Protein AF-A0A2I0B0M9-F1 (afdb_monomer)

pLDDT: mean 70.09, std 16.15, range [43.5, 93.19]

Mean predicted aligned error: 19.54 Å

Secondary structure (DSSP, 8-state):
--TTTTHHHHHHHHHHHHHHHHHTS-------SS-PPBPTTTTTSSEEE-GGGGT--SSS--GGGTTSSEEE-TTTTTSSBPPPP-------------TTSSGGG-PPP---

Sequence (112 aa):
MGPLVVATQVATGLSVVAGAMLMFGGGGGSGSNDRRERCATCNGTGRVSCVCSRWSDGDAGCRTCAGSGRMACSSCRGSGTGRPAPVRLSVRSNRPSNLYSLKALRPPPSHV

Nearest PDB structures (foldseek):
  6ekc-assembly1_B2  TM=7.027E-01  e=1.918E-02  Arabidopsis thaliana
  6ekc-assembly9_R7  TM=6.970E-01  e=1.918E-02  Arabidopsis thaliana
  8ilm-assembly1_P  TM=6.606E-01  e=4.192E-02  Arabidopsis thaliana

Radius of gyration: 33.4 Å; Cα contacts (8 Å, |Δi|>4): 88; chains: 1; bounding box: 97×32×78 Å

Organism: NCBI:txid1088818

Foldseek 3Di:
DDPPVVVVVVVVVVVVVVVCCVVPVPPPPPPPDDDQAFQPQVRLQQKDFDPCVVPDVQPDDDPQCPSPRIHGDPQCRSRRGHDDDDDDDDDDDPDPPVPVVVVVPDDDDDDD

Structure (mmCIF, N/CA/C/O backbone):
data_AF-A0A2I0B0M9-F1
#
_entry.id   AF-A0A2I0B0M9-F1
#
loop_
_atom_site.group_PDB
_atom_site.id
_atom_site.type_symbol
_atom_site.label_atom_id
_atom_site.label_alt_id
_atom_site.label_comp_id
_atom_site.label_asym_id
_atom_site.label_entity_id
_atom_site.label_seq_id
_atom_site.pdbx_PDB_ins_code
_atom_site.Cartn_x
_atom_site.Cartn_y
_atom_site.Cartn_z
_atom_site.occupancy
_atom_site.B_iso_or_equiv
_atom_site.auth_seq_id
_atom_site.auth_comp_id
_atom_site.auth_asym_id
_atom_site.auth_atom_id
_atom_site.pdbx_PDB_model_num
ATOM 1 N N . MET A 1 1 ? 29.199 -17.347 60.348 1.00 52.88 1 MET A N 1
ATOM 2 C CA . MET A 1 1 ? 27.921 -17.591 59.642 1.00 52.88 1 MET A CA 1
ATOM 3 C C . MET A 1 1 ? 27.295 -16.230 59.301 1.00 52.88 1 MET A C 1
ATOM 5 O O . MET A 1 1 ? 26.419 -15.768 60.005 1.00 52.88 1 MET A O 1
ATOM 9 N N . GLY A 1 2 ? 27.894 -15.389 58.457 1.00 50.22 2 GLY A N 1
ATOM 10 C CA . GLY A 1 2 ? 27.893 -15.491 56.994 1.00 50.22 2 GLY A CA 1
ATOM 11 C C . GLY A 1 2 ? 26.688 -14.719 56.413 1.00 50.22 2 GLY A C 1
ATOM 12 O O . GLY A 1 2 ? 25.626 -15.322 56.291 1.00 50.22 2 GLY A O 1
ATOM 13 N N . PRO A 1 3 ? 26.810 -13.420 56.064 1.00 55.47 3 PRO A N 1
ATOM 14 C CA . PRO A 1 3 ? 25.702 -12.548 55.643 1.00 55.47 3 PRO A CA 1
ATOM 15 C C . PRO A 1 3 ? 25.295 -12.778 54.174 1.00 55.47 3 PRO A C 1
ATOM 17 O O . PRO A 1 3 ? 25.027 -11.844 53.427 1.00 55.47 3 PRO A O 1
ATOM 20 N N . LEU A 1 4 ? 25.265 -14.037 53.738 1.00 51.97 4 LEU A N 1
ATOM 21 C CA . LEU A 1 4 ? 24.921 -14.433 52.366 1.00 51.97 4 LEU A CA 1
ATOM 22 C C . LEU A 1 4 ? 23.417 -14.677 52.174 1.00 51.97 4 LEU A C 1
ATOM 24 O O . LEU A 1 4 ? 22.947 -14.773 51.046 1.00 51.97 4 LEU A O 1
ATOM 28 N N . VAL A 1 5 ? 22.645 -14.731 53.262 1.00 54.00 5 VAL A N 1
ATOM 29 C CA . VAL A 1 5 ? 21.198 -15.018 53.231 1.00 54.00 5 VAL A CA 1
ATOM 30 C C . VAL A 1 5 ? 20.342 -13.820 52.805 1.00 54.00 5 VAL A C 1
ATOM 32 O O . VAL A 1 5 ? 19.177 -13.986 52.454 1.00 54.00 5 VAL A O 1
ATOM 35 N N . VAL A 1 6 ? 20.900 -12.606 52.817 1.00 52.06 6 VAL A N 1
ATOM 36 C CA . VAL A 1 6 ? 20.159 -11.388 52.440 1.00 52.06 6 VAL A CA 1
ATOM 37 C C . VAL A 1 6 ? 20.186 -11.158 50.922 1.00 52.06 6 VAL A C 1
ATOM 39 O O . VAL A 1 6 ? 19.252 -10.584 50.369 1.00 52.06 6 VAL A O 1
ATOM 42 N N . ALA A 1 7 ? 21.201 -11.669 50.215 1.00 48.78 7 ALA A N 1
ATOM 43 C CA . ALA A 1 7 ? 21.361 -11.448 48.775 1.00 48.78 7 ALA A CA 1
ATOM 44 C C . ALA A 1 7 ? 20.373 -12.254 47.908 1.00 48.78 7 ALA A C 1
ATOM 46 O O . ALA A 1 7 ? 20.018 -11.824 46.812 1.00 48.78 7 ALA A O 1
ATOM 47 N N . THR A 1 8 ? 19.890 -13.405 48.382 1.00 53.88 8 THR A N 1
ATOM 48 C CA . THR A 1 8 ? 19.017 -14.290 47.591 1.00 53.88 8 THR A CA 1
ATOM 49 C C . THR A 1 8 ? 17.539 -13.903 47.628 1.00 53.88 8 THR A C 1
ATOM 51 O O . THR A 1 8 ? 16.799 -14.295 46.728 1.00 53.88 8 THR A O 1
ATOM 54 N N . GLN A 1 9 ? 17.098 -13.093 48.598 1.00 49.44 9 GLN A N 1
ATOM 55 C CA . GLN A 1 9 ? 15.695 -12.657 48.691 1.00 49.44 9 GLN A CA 1
ATOM 56 C C . GLN A 1 9 ? 15.329 -11.545 47.696 1.00 49.44 9 GLN A C 1
ATOM 58 O O . GLN A 1 9 ? 14.166 -11.404 47.328 1.00 49.44 9 GLN A O 1
ATOM 63 N N . VAL A 1 10 ? 16.309 -10.777 47.209 1.00 51.72 10 VAL A N 1
ATOM 64 C CA . VAL A 1 10 ? 16.062 -9.693 46.240 1.00 51.72 10 VAL A CA 1
ATOM 65 C C . VAL A 1 10 ? 16.029 -10.222 44.797 1.00 51.72 10 VAL A C 1
ATOM 67 O O . VAL A 1 10 ? 15.349 -9.660 43.939 1.00 51.72 10 VAL A O 1
ATOM 70 N N . ALA A 1 11 ? 16.705 -11.343 44.526 1.00 49.41 11 ALA A N 1
ATOM 71 C CA . ALA A 1 11 ? 16.797 -11.922 43.186 1.00 49.41 11 ALA A CA 1
ATOM 72 C C . ALA A 1 11 ? 15.491 -12.591 42.716 1.00 49.41 11 ALA A C 1
ATOM 74 O O . ALA A 1 11 ? 15.148 -12.514 41.536 1.00 49.41 11 ALA A O 1
ATOM 75 N N . THR A 1 12 ? 14.730 -13.221 43.616 1.00 52.84 12 THR A N 1
ATOM 76 C CA . THR A 1 12 ? 13.480 -13.913 43.250 1.00 52.84 12 THR A CA 1
ATOM 77 C C . THR A 1 12 ? 12.275 -12.973 43.152 1.00 52.84 12 THR A C 1
ATOM 79 O O . THR A 1 12 ? 11.381 -13.234 42.350 1.00 52.84 12 THR A O 1
ATOM 82 N N . GLY A 1 13 ? 12.254 -11.854 43.887 1.00 51.84 13 GLY A N 1
ATOM 83 C CA . GLY A 1 13 ? 11.138 -10.896 43.870 1.00 51.84 13 GLY A CA 1
ATOM 84 C C . GLY A 1 13 ? 11.040 -10.042 42.598 1.00 51.84 13 GLY A C 1
ATOM 85 O O . GLY A 1 13 ? 9.941 -9.736 42.140 1.00 51.84 13 GLY A O 1
ATOM 86 N N . LEU A 1 14 ? 12.171 -9.689 41.978 1.00 49.12 14 LEU A N 1
ATOM 87 C CA . LEU A 1 14 ? 12.188 -8.860 40.761 1.00 49.12 14 LEU A CA 1
ATOM 88 C C . LEU A 1 14 ? 11.827 -9.646 39.487 1.00 49.12 14 LEU A C 1
ATOM 90 O O . LEU A 1 14 ? 11.271 -9.076 38.549 1.00 49.12 14 LEU A O 1
ATOM 94 N N . SER A 1 15 ? 12.091 -10.957 39.463 1.00 53.25 15 SER A N 1
ATOM 95 C CA . SER A 1 15 ? 11.803 -11.824 38.310 1.00 53.25 15 SER A CA 1
ATOM 96 C C . SER A 1 15 ? 10.299 -11.951 38.029 1.00 53.25 15 SER A C 1
ATOM 98 O O . SER A 1 15 ? 9.868 -11.837 36.883 1.00 53.25 15 SER A O 1
ATOM 100 N N . VAL A 1 16 ? 9.470 -12.097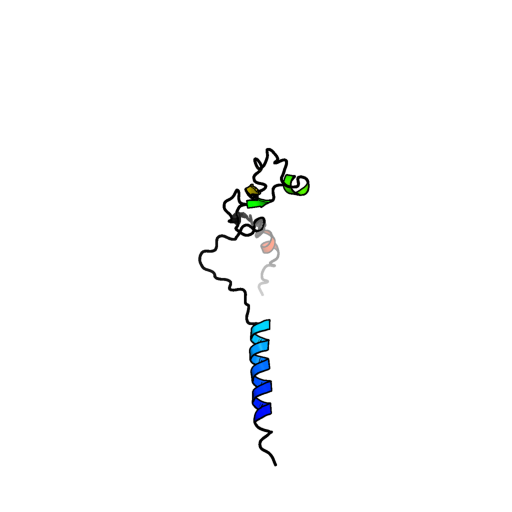 39.069 1.00 57.97 16 VAL A N 1
ATOM 101 C CA . VAL A 1 16 ? 8.008 -12.221 38.911 1.00 57.97 16 VAL A CA 1
ATOM 102 C C . VAL A 1 16 ? 7.348 -10.915 38.455 1.00 57.97 16 VAL A C 1
ATOM 104 O O . VAL A 1 16 ? 6.417 -10.958 37.652 1.00 57.97 16 VAL A O 1
ATOM 107 N N . VAL A 1 17 ? 7.855 -9.753 38.885 1.00 56.44 17 VAL A N 1
ATOM 108 C CA . VAL A 1 17 ? 7.354 -8.442 38.423 1.00 56.44 17 VAL A CA 1
ATOM 109 C C . VAL A 1 17 ? 7.722 -8.198 36.955 1.00 56.44 17 VAL A C 1
ATOM 111 O O . VAL A 1 17 ? 6.876 -7.759 36.176 1.00 56.44 17 VAL A O 1
ATOM 114 N N . ALA A 1 18 ? 8.947 -8.543 36.542 1.00 56.25 18 ALA A N 1
ATOM 115 C CA . ALA A 1 18 ? 9.362 -8.446 35.143 1.00 56.25 18 ALA A CA 1
ATOM 116 C C . ALA A 1 18 ? 8.618 -9.453 34.240 1.00 56.25 18 ALA A C 1
ATOM 118 O O . ALA A 1 18 ? 8.171 -9.090 33.154 1.00 56.25 18 ALA A O 1
ATOM 119 N N . GLY A 1 19 ? 8.416 -10.693 34.699 1.00 54.94 19 GLY A N 1
ATOM 120 C CA . GLY A 1 19 ? 7.671 -11.720 33.963 1.00 54.94 19 GLY A CA 1
ATOM 121 C C . GLY A 1 19 ? 6.192 -11.371 33.755 1.00 54.94 19 GLY A C 1
ATOM 122 O O . GLY A 1 19 ? 5.658 -11.570 32.663 1.00 54.94 19 GLY A O 1
ATOM 123 N N . ALA A 1 20 ? 5.536 -10.772 34.757 1.00 55.00 20 ALA A N 1
ATOM 124 C CA . ALA A 1 20 ? 4.147 -10.324 34.645 1.00 55.00 20 ALA A CA 1
ATOM 125 C C . ALA A 1 20 ? 3.973 -9.191 33.617 1.00 55.00 20 ALA A C 1
ATOM 127 O O . ALA A 1 20 ? 2.993 -9.181 32.876 1.00 55.00 20 ALA A O 1
ATOM 128 N N . MET A 1 21 ? 4.945 -8.282 33.496 1.00 55.19 21 MET A N 1
ATOM 129 C CA . MET A 1 21 ? 4.926 -7.223 32.477 1.00 55.19 21 MET A CA 1
ATOM 130 C C . MET A 1 21 ? 5.202 -7.741 31.057 1.00 55.19 21 MET A C 1
ATOM 132 O O . MET A 1 21 ? 4.890 -7.048 30.099 1.00 55.19 21 MET A O 1
ATOM 136 N N . LEU A 1 22 ? 5.733 -8.954 30.883 1.00 57.34 22 LEU A N 1
ATOM 137 C CA . LEU A 1 22 ? 5.898 -9.557 29.555 1.00 57.34 22 LEU A CA 1
ATOM 138 C C . LEU A 1 22 ? 4.649 -10.324 29.092 1.00 57.34 22 LEU A C 1
ATOM 140 O O . LEU A 1 22 ? 4.388 -10.373 27.894 1.00 57.34 22 LEU A O 1
ATOM 144 N N . MET A 1 23 ? 3.858 -10.890 30.016 1.00 55.19 23 MET A N 1
ATOM 145 C CA . MET A 1 23 ? 2.587 -11.554 29.670 1.00 55.19 23 MET A CA 1
ATOM 146 C C . MET A 1 23 ? 1.365 -10.622 29.716 1.00 55.19 23 MET A C 1
ATOM 148 O O . MET A 1 23 ? 0.472 -10.757 28.885 1.00 55.19 23 MET A O 1
ATOM 152 N N . PHE A 1 24 ? 1.315 -9.681 30.667 1.00 53.62 24 PHE A N 1
ATOM 153 C CA . PHE A 1 24 ? 0.196 -8.743 30.864 1.00 53.62 24 PHE A CA 1
ATOM 154 C C . PHE A 1 24 ? 0.548 -7.285 30.579 1.00 53.62 24 PHE A C 1
ATOM 156 O O . PHE A 1 24 ? -0.360 -6.477 30.374 1.00 53.62 24 PHE A O 1
ATOM 163 N N . GLY A 1 25 ? 1.834 -6.927 30.523 1.00 43.50 25 GLY A N 1
ATOM 164 C CA . GLY A 1 25 ? 2.261 -5.654 29.949 1.00 43.50 25 GLY A CA 1
ATOM 165 C C . GLY A 1 25 ? 2.127 -5.750 28.438 1.00 43.50 25 GLY A C 1
ATOM 166 O O . GLY A 1 25 ? 3.100 -5.904 27.708 1.00 43.50 25 GLY A O 1
ATOM 167 N N . GLY A 1 26 ? 0.873 -5.693 27.990 1.00 49.03 26 GLY A N 1
ATOM 168 C CA . GLY A 1 26 ? 0.462 -5.494 26.617 1.00 49.03 26 GLY A CA 1
ATOM 169 C C . GLY A 1 26 ? 1.173 -4.279 26.038 1.00 49.03 26 GLY A C 1
ATOM 170 O O . GLY A 1 26 ? 0.643 -3.169 26.015 1.00 49.03 26 GLY A O 1
ATOM 171 N N . GLY A 1 27 ? 2.381 -4.516 25.533 1.00 49.81 27 GLY A N 1
ATOM 172 C CA . GLY A 1 27 ? 3.105 -3.694 24.583 1.00 49.81 27 GLY A CA 1
ATOM 173 C C . GLY A 1 27 ? 2.365 -3.741 23.257 1.00 49.81 27 GLY A C 1
ATOM 174 O O . GLY A 1 27 ? 2.779 -4.368 22.292 1.00 49.81 27 GLY A O 1
ATOM 175 N N . GLY A 1 28 ? 1.207 -3.105 23.258 1.00 46.19 28 GLY A N 1
ATOM 176 C CA . GLY A 1 28 ? 0.262 -3.037 22.166 1.00 46.19 28 GLY A CA 1
ATOM 177 C C . GLY A 1 28 ? -0.757 -1.981 22.531 1.00 46.19 28 GLY A C 1
ATOM 178 O O . GLY A 1 28 ? -1.947 -2.264 22.599 1.00 46.19 28 GLY A O 1
ATOM 179 N N . GLY A 1 29 ? -0.262 -0.779 22.847 1.00 43.62 29 GLY A N 1
ATOM 180 C CA . GLY A 1 29 ? -1.074 0.389 23.139 1.00 43.62 29 GLY A CA 1
ATOM 181 C C . GLY A 1 29 ? -2.132 0.573 22.057 1.00 43.62 29 GLY A 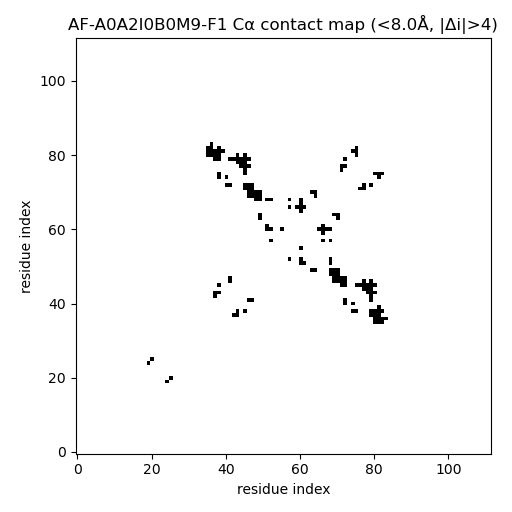C 1
ATOM 182 O O . GLY A 1 29 ? -1.876 1.152 20.990 1.00 43.62 29 GLY A O 1
ATOM 183 N N . SER A 1 30 ? -3.338 0.100 22.370 1.00 53.03 30 SER A N 1
ATOM 184 C CA . SER A 1 30 ? -4.591 0.546 21.783 1.00 53.03 30 SER A CA 1
ATOM 185 C C . SER A 1 30 ? -4.780 1.990 22.224 1.00 53.03 30 SER A C 1
ATOM 187 O O . SER A 1 30 ? -5.511 2.310 23.152 1.00 53.03 30 SER A O 1
ATOM 189 N N . GLY A 1 31 ? -4.011 2.870 21.583 1.00 44.72 31 GLY A N 1
ATOM 190 C CA . GLY A 1 31 ? -4.219 4.301 21.623 1.00 44.72 31 GLY A CA 1
ATOM 191 C C . GLY A 1 31 ? -5.477 4.592 20.830 1.00 44.72 31 GLY A C 1
ATOM 192 O O . GLY A 1 31 ? -5.414 4.834 19.624 1.00 44.72 31 GLY A O 1
ATOM 193 N N . SER A 1 32 ? -6.605 4.520 21.525 1.00 55.56 32 SER A N 1
ATOM 194 C CA . SER A 1 32 ? -7.884 5.093 21.134 1.00 55.56 32 SER A CA 1
ATOM 195 C C . SER A 1 32 ? -7.776 6.611 21.147 1.00 55.56 32 SER A C 1
ATOM 197 O O . SER A 1 32 ? -8.291 7.226 22.060 1.00 55.56 32 SER A O 1
ATOM 199 N N . ASN A 1 33 ? -7.065 7.196 20.185 1.00 50.12 33 ASN A N 1
ATOM 200 C CA . ASN A 1 33 ? -7.124 8.618 19.840 1.00 50.12 33 ASN A CA 1
ATOM 201 C C . ASN A 1 33 ? -6.667 8.733 18.367 1.00 50.12 33 ASN A C 1
ATOM 203 O O . ASN A 1 33 ? -5.509 8.464 18.047 1.00 50.12 33 ASN A O 1
ATOM 207 N N . ASP A 1 34 ? -7.602 9.012 17.451 1.00 50.25 34 ASP A N 1
ATOM 208 C CA . ASP A 1 34 ? -7.348 9.509 16.078 1.00 50.25 34 ASP A CA 1
ATOM 209 C C . ASP A 1 34 ? -6.693 8.584 15.031 1.00 50.25 34 ASP A C 1
ATOM 211 O O . ASP A 1 34 ? -6.171 9.036 14.006 1.00 50.25 34 ASP A O 1
ATOM 215 N N . ARG A 1 35 ? -6.735 7.262 15.210 1.00 53.25 35 ARG A N 1
ATOM 216 C CA . ARG A 1 35 ? -6.098 6.328 14.268 1.00 53.25 35 ARG A CA 1
ATOM 217 C C . ARG A 1 35 ? -7.053 5.932 13.146 1.00 53.25 35 ARG A C 1
ATOM 219 O O . ARG A 1 35 ? -7.771 4.948 13.273 1.00 53.25 35 ARG A O 1
ATOM 226 N N . ARG A 1 36 ? -7.021 6.637 12.006 1.00 60.34 36 ARG A N 1
ATOM 227 C CA . ARG A 1 36 ? -7.459 6.015 10.741 1.00 60.34 36 ARG A CA 1
ATOM 228 C C . ARG A 1 36 ? -6.756 4.661 10.651 1.00 60.34 36 ARG A C 1
ATOM 230 O O . ARG A 1 36 ? -5.522 4.629 10.675 1.00 60.34 36 ARG A O 1
ATOM 237 N N . GLU A 1 37 ? -7.523 3.573 10.623 1.00 77.50 37 GLU A N 1
ATOM 238 C CA . GLU A 1 37 ? -6.965 2.225 10.549 1.00 77.50 37 GLU A CA 1
ATOM 239 C C . GLU A 1 37 ? -5.977 2.197 9.383 1.00 77.50 37 GLU A C 1
ATOM 241 O O . GLU A 1 37 ? -6.269 2.674 8.283 1.00 77.50 37 GLU A O 1
ATOM 246 N N . ARG A 1 38 ? -4.745 1.746 9.625 1.00 85.25 38 ARG A N 1
ATOM 247 C CA . ARG A 1 38 ? -3.767 1.654 8.539 1.00 85.25 38 ARG A CA 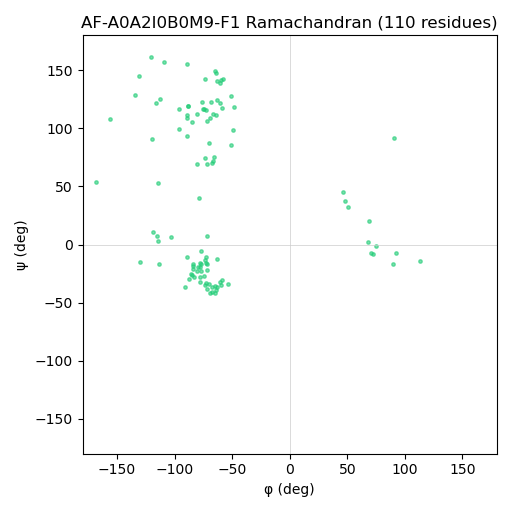1
ATOM 248 C C . ARG A 1 38 ? -4.300 0.650 7.532 1.00 85.25 38 ARG A C 1
ATOM 250 O O . ARG A 1 38 ? -4.857 -0.377 7.906 1.00 85.25 38 ARG A O 1
ATOM 257 N N . CYS A 1 39 ? -4.127 0.939 6.248 1.00 88.00 39 CYS A N 1
ATOM 258 C CA . CYS A 1 39 ? -4.505 -0.021 5.222 1.00 88.00 39 CYS A CA 1
ATOM 259 C C . CYS A 1 39 ? -3.716 -1.315 5.444 1.00 88.00 39 CYS A C 1
ATOM 261 O O . CYS A 1 39 ? -2.491 -1.288 5.338 1.00 88.00 39 CYS A O 1
ATOM 263 N N . ALA A 1 40 ? -4.400 -2.426 5.729 1.00 86.44 40 ALA A N 1
ATOM 264 C CA . ALA A 1 40 ? -3.757 -3.712 6.002 1.00 86.44 40 ALA A CA 1
ATOM 265 C C . ALA A 1 40 ? -2.888 -4.191 4.825 1.00 86.44 40 ALA A C 1
ATOM 267 O O . ALA A 1 40 ? -1.852 -4.811 5.029 1.00 86.44 40 ALA A O 1
ATOM 268 N N . THR A 1 41 ? -3.261 -3.838 3.589 1.00 88.75 41 THR A N 1
ATOM 269 C CA . THR A 1 41 ? -2.548 -4.251 2.371 1.00 88.75 41 THR A CA 1
ATOM 270 C C . THR A 1 41 ? -1.199 -3.553 2.185 1.00 88.75 41 THR A C 1
ATOM 272 O O . THR A 1 41 ? -0.253 -4.173 1.719 1.00 88.75 41 THR A O 1
ATOM 275 N N . CYS A 1 42 ? -1.087 -2.263 2.517 1.00 91.00 42 CYS A N 1
ATOM 276 C CA . CYS A 1 42 ? 0.161 -1.498 2.351 1.00 91.00 42 CYS A CA 1
ATOM 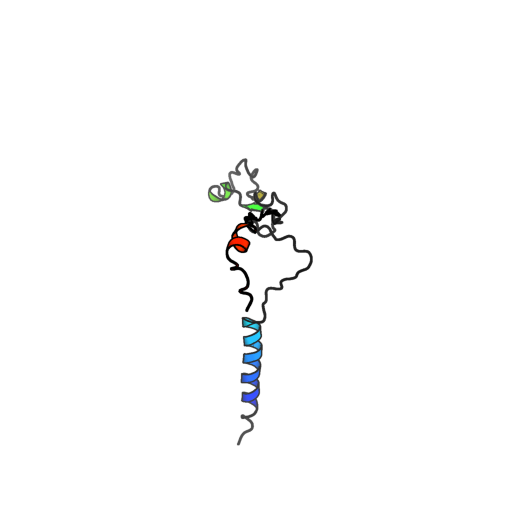277 C C . CYS A 1 42 ? 0.766 -1.023 3.678 1.00 91.00 42 CYS A C 1
ATOM 279 O O . CYS A 1 42 ? 1.678 -0.196 3.677 1.00 91.00 42 CYS A O 1
ATOM 281 N N . ASN A 1 43 ? 0.208 -1.464 4.803 1.00 89.06 43 ASN A N 1
ATOM 282 C CA . ASN A 1 43 ? 0.590 -1.104 6.166 1.00 89.06 43 ASN A CA 1
ATOM 283 C C . ASN A 1 43 ? 0.805 0.408 6.386 1.00 89.06 43 ASN A C 1
ATOM 285 O O . ASN A 1 43 ? 1.806 0.846 6.947 1.00 89.06 43 ASN A O 1
ATOM 289 N N . GLY A 1 44 ? -0.106 1.242 5.879 1.00 88.31 44 GLY A N 1
ATOM 290 C CA . GLY A 1 44 ? 0.008 2.699 6.040 1.00 88.31 44 GLY A CA 1
ATOM 291 C C . GLY A 1 44 ? 0.783 3.442 4.948 1.00 88.31 44 GLY A C 1
ATOM 292 O O . GLY A 1 44 ? 0.612 4.645 4.812 1.00 88.31 44 GLY A O 1
ATOM 293 N N . THR A 1 45 ? 1.588 2.761 4.128 1.00 91.81 45 THR A N 1
ATOM 294 C CA . THR A 1 45 ? 2.501 3.435 3.176 1.00 91.81 45 THR A CA 1
ATOM 295 C C . THR A 1 45 ? 1.824 3.998 1.923 1.00 91.81 45 THR A C 1
ATOM 297 O O . THR A 1 45 ? 2.423 4.778 1.187 1.00 91.81 45 THR A O 1
ATOM 300 N N . GLY A 1 46 ? 0.602 3.556 1.618 1.00 91.31 46 GLY A N 1
ATOM 301 C CA . GLY A 1 46 ? -0.139 3.937 0.413 1.00 91.31 46 GLY A CA 1
ATOM 302 C C . GLY A 1 46 ? 0.391 3.323 -0.888 1.00 91.31 46 GLY A C 1
ATOM 303 O O . GLY A 1 46 ? -0.271 3.424 -1.918 1.00 91.31 46 GLY A O 1
ATOM 304 N N . ARG A 1 47 ? 1.541 2.642 -0.883 1.00 92.94 47 ARG A N 1
ATOM 305 C CA . ARG A 1 47 ? 2.157 2.081 -2.095 1.00 92.94 47 ARG A CA 1
ATOM 306 C C . ARG A 1 47 ? 2.540 0.626 -1.888 1.00 92.94 47 ARG A C 1
ATOM 308 O O . ARG A 1 47 ? 2.983 0.243 -0.812 1.00 92.94 47 ARG A O 1
ATOM 315 N N . VAL A 1 48 ? 2.414 -0.166 -2.940 1.00 93.19 48 VAL A N 1
ATOM 316 C CA . VAL A 1 48 ? 2.823 -1.575 -2.975 1.00 93.19 48 VAL A CA 1
ATOM 317 C C . VAL A 1 48 ? 3.862 -1.784 -4.073 1.00 93.19 48 VAL A C 1
ATOM 319 O O . VAL A 1 48 ? 4.017 -0.933 -4.958 1.00 93.19 48 VAL A O 1
ATOM 322 N N . SER A 1 49 ? 4.610 -2.884 -3.997 1.00 91.81 49 SER A N 1
ATOM 323 C CA . SER A 1 49 ? 5.531 -3.271 -5.066 1.00 91.81 49 SER A CA 1
ATOM 324 C C . SER A 1 49 ? 4.764 -3.480 -6.371 1.00 91.81 49 SER A C 1
ATOM 326 O O . SER A 1 49 ? 3.623 -3.948 -6.389 1.00 91.81 49 SER A O 1
ATOM 328 N N . CYS A 1 50 ? 5.373 -3.066 -7.475 1.00 91.88 50 CYS A N 1
ATOM 329 C CA . CYS A 1 50 ? 4.804 -3.261 -8.793 1.00 91.88 50 CYS A CA 1
ATOM 330 C C . CYS A 1 50 ? 4.920 -4.732 -9.194 1.00 91.88 50 CYS A C 1
ATOM 332 O O . CYS A 1 50 ? 5.929 -5.382 -8.930 1.00 91.88 50 CYS A O 1
ATOM 334 N N . VAL A 1 51 ? 3.903 -5.260 -9.875 1.00 88.44 51 VAL A N 1
ATOM 335 C CA . VAL A 1 51 ? 3.878 -6.678 -10.269 1.00 88.44 51 VAL A CA 1
A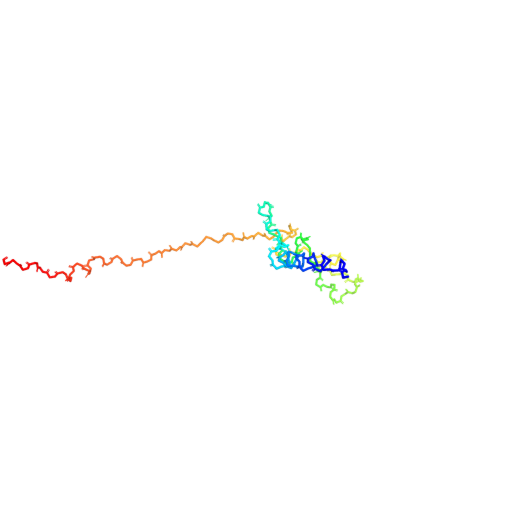TOM 336 C C . VAL A 1 51 ? 5.046 -7.060 -11.182 1.00 88.44 51 VAL A C 1
ATOM 338 O O . VAL A 1 51 ? 5.549 -8.178 -11.095 1.00 88.44 51 VAL A O 1
ATOM 341 N N . CYS A 1 52 ? 5.516 -6.134 -12.027 1.00 89.94 52 CYS A N 1
ATOM 342 C CA . CYS A 1 52 ? 6.642 -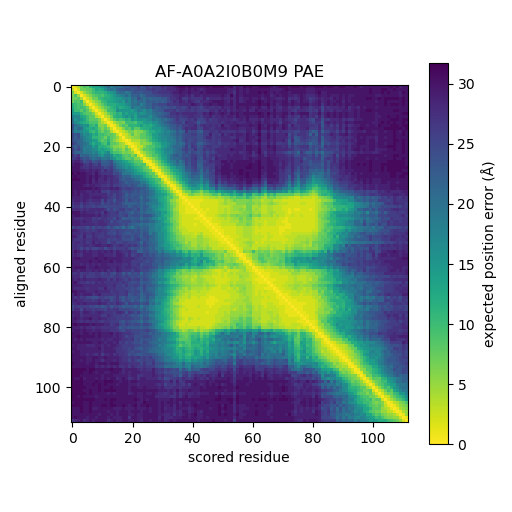6.407 -12.914 1.00 89.94 52 CYS A CA 1
ATOM 343 C C . CYS A 1 52 ? 7.977 -6.501 -12.179 1.00 89.94 52 CYS A C 1
ATOM 345 O O . CYS A 1 52 ? 8.847 -7.208 -12.663 1.00 89.94 52 CYS A O 1
ATOM 347 N N . SER A 1 53 ? 8.117 -5.919 -10.984 1.00 87.19 53 SER A N 1
ATOM 348 C CA . SER A 1 53 ? 9.330 -6.049 -10.162 1.00 87.19 53 SER A CA 1
ATOM 349 C C . SER A 1 53 ? 9.608 -7.487 -9.716 1.00 87.19 53 SER A C 1
ATOM 351 O O . SER A 1 53 ? 10.676 -7.776 -9.201 1.00 87.19 53 SER A O 1
ATOM 353 N N . ARG A 1 54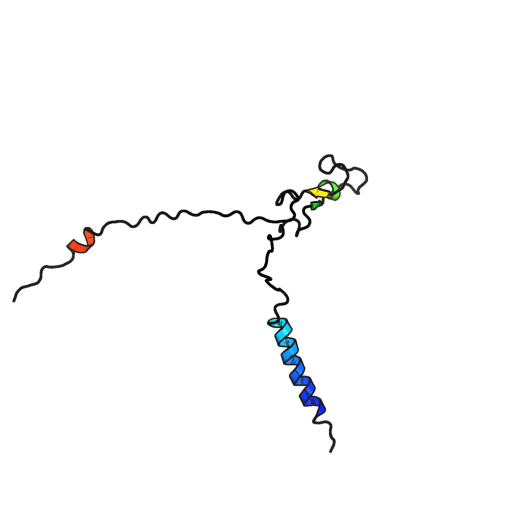 ? 8.643 -8.399 -9.886 1.00 85.88 54 ARG A N 1
ATOM 354 C CA . ARG A 1 54 ? 8.831 -9.828 -9.617 1.00 85.88 54 ARG A CA 1
ATOM 355 C C . ARG A 1 54 ? 9.567 -10.565 -10.742 1.00 85.88 54 ARG A C 1
ATOM 357 O O . ARG A 1 54 ? 10.025 -11.679 -10.527 1.00 85.88 54 ARG A O 1
ATOM 364 N N . TRP A 1 55 ? 9.598 -9.984 -11.937 1.00 83.19 55 TRP A N 1
ATOM 365 C CA . TRP A 1 55 ? 10.088 -10.625 -13.163 1.00 83.19 55 TRP A CA 1
ATOM 366 C C . TRP A 1 55 ? 11.101 -9.765 -13.921 1.00 83.19 55 TRP A C 1
ATOM 368 O O . TRP A 1 55 ? 11.736 -10.245 -14.849 1.00 83.19 55 TRP A O 1
ATOM 378 N N . SER A 1 56 ? 11.168 -8.482 -13.576 1.00 78.75 56 SER A N 1
ATOM 379 C CA . SER A 1 56 ? 12.065 -7.491 -14.142 1.00 78.75 56 SER A CA 1
ATOM 380 C C . SER A 1 56 ? 12.990 -7.037 -13.027 1.00 78.75 56 SER A C 1
ATOM 382 O O . SER A 1 56 ? 12.514 -6.516 -12.014 1.00 78.75 56 SER A O 1
ATOM 384 N N . ASP A 1 57 ? 14.291 -7.212 -13.237 1.00 79.94 57 ASP A N 1
ATOM 385 C CA . ASP A 1 57 ? 15.352 -6.866 -12.284 1.00 79.94 57 ASP A CA 1
ATOM 386 C C . ASP A 1 57 ? 15.572 -5.346 -12.147 1.00 79.94 57 ASP A C 1
ATOM 388 O O . ASP A 1 57 ? 16.471 -4.890 -11.449 1.00 79.94 57 ASP A O 1
ATOM 392 N N . GLY A 1 58 ? 14.698 -4.541 -12.762 1.00 72.56 58 GLY A N 1
ATOM 393 C CA . GLY A 1 58 ? 14.694 -3.079 -12.680 1.00 72.56 58 GLY A CA 1
ATOM 394 C C . GLY A 1 58 ? 15.032 -2.391 -14.000 1.00 72.56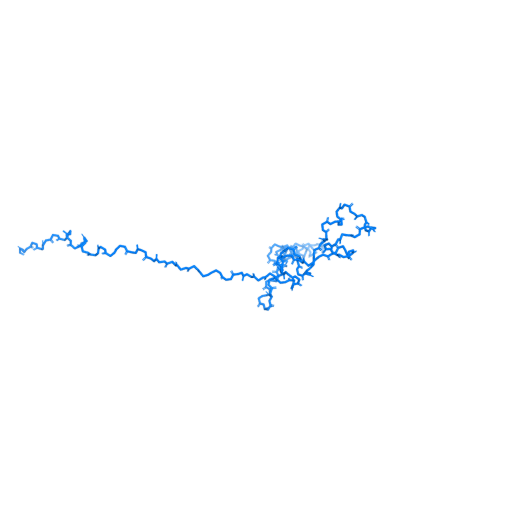 58 GLY A C 1
ATOM 395 O O . GLY A 1 58 ? 14.717 -1.214 -14.155 1.00 72.56 58 GLY A O 1
ATOM 396 N N . ASP A 1 59 ? 15.572 -3.132 -14.969 1.00 76.25 59 ASP A N 1
ATOM 397 C CA . ASP A 1 59 ? 16.066 -2.572 -16.234 1.00 76.25 59 ASP A CA 1
ATOM 398 C C . ASP A 1 59 ? 14.936 -2.248 -17.222 1.00 76.25 59 ASP A C 1
ATOM 400 O O . ASP A 1 59 ? 15.000 -1.283 -17.982 1.00 76.25 59 ASP A O 1
ATOM 404 N N . ALA A 1 60 ? 13.851 -3.027 -17.181 1.00 70.38 60 ALA A N 1
ATOM 405 C CA . ALA A 1 60 ? 12.663 -2.831 -18.003 1.00 70.38 60 ALA A CA 1
ATOM 406 C C . ALA A 1 60 ? 11.445 -2.594 -17.104 1.00 70.38 60 ALA A C 1
ATOM 408 O O . ALA A 1 60 ? 10.746 -3.517 -16.674 1.00 70.38 60 ALA A O 1
ATOM 409 N N . GLY A 1 61 ? 11.185 -1.327 -16.794 1.00 83.69 61 GLY A N 1
ATOM 410 C CA . GLY A 1 61 ? 9.951 -0.905 -16.147 1.00 83.69 61 GLY A CA 1
ATOM 411 C C . GLY A 1 61 ? 8.710 -1.286 -16.959 1.00 83.69 61 GLY A C 1
ATOM 412 O O . GLY A 1 61 ? 8.698 -1.171 -18.180 1.00 83.69 61 GLY A O 1
ATOM 413 N N . CYS A 1 62 ? 7.622 -1.687 -16.302 1.00 89.44 62 CYS A N 1
ATOM 414 C CA . CYS A 1 62 ? 6.345 -1.873 -16.990 1.00 89.44 62 CYS A CA 1
ATOM 415 C C . CYS A 1 62 ? 5.513 -0.583 -17.007 1.00 89.44 62 CYS A C 1
ATOM 417 O O . CYS A 1 62 ? 5.626 0.266 -16.115 1.00 89.44 62 CYS A O 1
ATOM 419 N N . ARG A 1 63 ? 4.608 -0.466 -17.993 1.00 88.19 63 ARG A N 1
ATOM 420 C CA . ARG A 1 63 ? 3.687 0.680 -18.130 1.00 88.19 63 ARG A CA 1
ATOM 421 C C . ARG A 1 63 ? 2.880 0.951 -16.855 1.00 88.19 63 ARG A C 1
ATOM 423 O O . ARG A 1 63 ? 2.643 2.105 -16.524 1.00 88.19 63 ARG A O 1
ATOM 430 N N . THR A 1 64 ? 2.520 -0.095 -16.112 1.00 87.69 64 THR A N 1
ATOM 431 C CA . THR A 1 64 ? 1.695 -0.023 -14.895 1.00 87.69 64 THR A CA 1
ATOM 432 C C . THR A 1 64 ? 2.297 0.844 -13.788 1.00 87.69 64 THR A C 1
ATOM 434 O O . THR A 1 64 ? 1.561 1.502 -13.061 1.00 87.69 64 THR A O 1
ATOM 437 N N . CYS A 1 65 ? 3.622 0.854 -13.643 1.00 89.88 65 CYS A N 1
ATOM 438 C CA . CYS A 1 65 ? 4.310 1.677 -12.643 1.00 89.88 65 CYS A CA 1
ATOM 439 C C . CYS A 1 65 ? 5.279 2.689 -13.256 1.00 89.88 65 CYS A C 1
ATOM 441 O O . CYS A 1 65 ? 6.058 3.284 -12.513 1.00 89.88 65 CYS A O 1
ATOM 443 N N . ALA A 1 66 ? 5.239 2.887 -14.579 1.00 89.12 66 ALA A N 1
ATOM 444 C CA . ALA A 1 66 ? 6.096 3.823 -15.310 1.00 89.12 66 ALA A CA 1
ATOM 445 C C . ALA A 1 66 ? 7.592 3.697 -14.942 1.00 89.12 66 ALA A C 1
ATOM 447 O O . ALA A 1 66 ? 8.288 4.691 -14.785 1.00 89.12 66 ALA A O 1
ATOM 448 N N . GLY A 1 67 ? 8.064 2.467 -14.710 1.00 87.88 67 GLY A N 1
ATOM 449 C CA . GLY A 1 67 ? 9.450 2.191 -14.305 1.00 87.88 67 GLY A CA 1
ATOM 450 C C . GLY A 1 67 ? 9.827 2.517 -12.859 1.00 87.88 67 GLY A C 1
ATOM 451 O O . GLY A 1 67 ? 10.925 2.187 -12.441 1.00 87.88 67 GLY A O 1
ATOM 452 N N . SER A 1 68 ? 8.919 3.054 -12.041 1.00 87.25 68 SER A N 1
ATOM 453 C CA . SER A 1 68 ? 9.206 3.347 -10.625 1.00 87.25 68 SER A CA 1
ATOM 454 C C . SER A 1 68 ? 9.274 2.114 -9.713 1.00 87.25 68 SER A C 1
ATOM 456 O O . SER A 1 68 ? 9.638 2.227 -8.543 1.00 87.25 68 SER A O 1
ATOM 458 N N . GLY A 1 69 ? 8.815 0.949 -10.186 1.00 89.19 69 GLY A N 1
ATOM 459 C CA . GLY A 1 69 ? 8.733 -0.278 -9.386 1.00 89.19 69 GLY A CA 1
ATOM 460 C C . GLY A 1 69 ? 7.700 -0.243 -8.250 1.00 89.19 69 GLY A C 1
ATOM 461 O O . GLY A 1 69 ? 7.552 -1.224 -7.520 1.00 89.19 69 GLY A O 1
ATOM 462 N N . ARG A 1 70 ? 6.932 0.847 -8.089 1.00 90.75 70 ARG A N 1
ATOM 463 C CA . ARG A 1 70 ? 5.921 0.980 -7.028 1.00 90.75 70 ARG A CA 1
ATOM 464 C C . ARG A 1 70 ? 4.614 1.535 -7.566 1.00 90.75 70 ARG A C 1
ATOM 466 O O . ARG A 1 70 ? 4.579 2.604 -8.168 1.00 90.75 70 ARG A O 1
ATOM 473 N N . MET A 1 71 ? 3.517 0.852 -7.266 1.00 91.81 71 MET A N 1
ATOM 474 C CA . MET A 1 71 ? 2.171 1.295 -7.631 1.00 91.81 71 MET A CA 1
ATOM 475 C C . MET A 1 71 ? 1.384 1.751 -6.401 1.00 91.81 71 MET A C 1
ATOM 477 O O . MET A 1 71 ? 1.704 1.383 -5.267 1.00 91.81 71 MET A O 1
ATOM 481 N N . ALA A 1 72 ? 0.365 2.585 -6.612 1.00 92.50 72 ALA A N 1
ATOM 482 C CA . ALA A 1 72 ? -0.567 2.934 -5.546 1.00 92.50 72 ALA A CA 1
ATOM 483 C C . ALA A 1 72 ? -1.261 1.662 -5.038 1.00 92.50 72 ALA A C 1
ATOM 485 O O . ALA A 1 72 ? -1.628 0.785 -5.819 1.00 92.50 72 ALA A O 1
ATOM 486 N N . CYS A 1 73 ? -1.430 1.548 -3.723 1.00 92.00 73 CYS A N 1
ATOM 487 C CA . CYS A 1 73 ? -2.150 0.428 -3.137 1.00 92.00 73 CYS A CA 1
ATOM 488 C C . CYS A 1 73 ? -3.607 0.463 -3.608 1.00 92.00 73 CYS A C 1
ATOM 490 O O . CYS A 1 73 ? -4.287 1.464 -3.399 1.00 92.00 73 CYS A O 1
ATOM 492 N N . SER A 1 74 ? -4.097 -0.619 -4.210 1.00 89.62 74 SER A N 1
ATOM 493 C CA . SER A 1 74 ? -5.473 -0.711 -4.713 1.00 89.62 74 SER A CA 1
ATOM 494 C C . SER A 1 74 ? -6.516 -0.599 -3.596 1.00 89.62 74 SER A C 1
ATOM 496 O O . SER A 1 74 ? -7.534 0.064 -3.780 1.00 89.62 74 SER A O 1
ATOM 498 N N . SER A 1 75 ? -6.231 -1.167 -2.420 1.00 86.75 75 SER A N 1
ATOM 499 C CA . SER A 1 75 ? -7.152 -1.190 -1.275 1.00 86.75 75 SER A CA 1
ATOM 500 C C . SER A 1 75 ? -7.404 0.188 -0.662 1.00 86.75 75 SER A C 1
ATOM 502 O O . SER A 1 75 ? -8.521 0.478 -0.248 1.00 86.75 75 SER A O 1
ATOM 504 N N . CYS A 1 76 ? -6.388 1.055 -0.604 1.00 89.50 76 CYS A N 1
ATOM 505 C CA . CYS A 1 76 ? -6.521 2.406 -0.040 1.00 89.50 76 CYS A CA 1
ATOM 506 C C . CYS A 1 76 ? -6.342 3.529 -1.069 1.00 89.50 76 CYS A C 1
ATOM 508 O O . CYS A 1 76 ? -6.353 4.703 -0.712 1.00 89.50 76 CYS A O 1
ATOM 510 N N . ARG A 1 77 ? -6.156 3.186 -2.348 1.00 89.62 77 ARG A N 1
ATOM 511 C CA . ARG A 1 77 ? -5.918 4.115 -3.467 1.00 89.62 77 ARG A CA 1
ATOM 512 C C . ARG A 1 77 ? -4.801 5.134 -3.218 1.00 89.62 77 ARG A C 1
ATOM 514 O O . ARG A 1 77 ? -4.871 6.260 -3.693 1.00 89.62 77 ARG A O 1
ATOM 521 N N . GLY A 1 78 ? -3.774 4.762 -2.458 1.00 89.81 78 GLY A N 1
ATOM 522 C CA . GLY A 1 78 ? -2.682 5.679 -2.118 1.00 89.81 78 GLY A CA 1
ATOM 523 C C . GLY A 1 78 ? -2.854 6.457 -0.816 1.00 89.81 78 GLY A C 1
ATOM 524 O O . GLY A 1 78 ? -1.893 7.073 -0.373 1.00 89.81 78 GLY A O 1
ATOM 525 N N . SER A 1 79 ? -4.012 6.392 -0.154 1.00 87.62 79 SER A N 1
ATOM 526 C CA . SER A 1 79 ? -4.260 7.156 1.079 1.00 87.62 79 SER A CA 1
ATOM 527 C C . SER A 1 79 ? -3.498 6.628 2.300 1.00 87.62 79 SER A C 1
ATOM 529 O O . SER A 1 79 ? -3.456 7.290 3.333 1.00 87.62 79 SER A O 1
ATOM 531 N N . GLY A 1 80 ? -2.989 5.393 2.232 1.00 86.94 80 GLY A N 1
ATOM 532 C CA . GLY A 1 80 ? -2.382 4.696 3.370 1.00 86.94 80 GLY A CA 1
ATOM 533 C C . GLY A 1 80 ? -3.383 4.270 4.450 1.00 86.94 80 GLY A C 1
ATOM 534 O O . GLY A 1 80 ? -3.035 3.504 5.344 1.00 86.94 80 GLY A O 1
ATOM 535 N N . THR A 1 81 ? -4.647 4.672 4.353 1.00 85.94 81 THR A N 1
ATOM 536 C CA . THR A 1 81 ? -5.654 4.444 5.393 1.00 85.94 81 THR A CA 1
ATOM 537 C C . THR A 1 81 ? -6.718 3.474 4.894 1.00 85.94 81 THR A C 1
ATOM 539 O O . THR A 1 81 ? -7.292 3.646 3.819 1.00 85.94 81 THR A O 1
ATOM 542 N N . GLY A 1 82 ? -6.926 2.395 5.645 1.00 74.12 82 GLY A N 1
ATOM 543 C CA . GLY A 1 82 ? -8.063 1.504 5.493 1.00 74.12 82 GLY A CA 1
ATOM 544 C C . GLY A 1 82 ? -9.273 2.202 6.092 1.00 74.12 82 GLY A C 1
ATOM 545 O O . GLY A 1 82 ? -9.240 2.631 7.242 1.00 74.12 82 GLY A O 1
ATOM 546 N N . ARG A 1 83 ? -10.325 2.393 5.297 1.00 68.25 83 ARG A N 1
ATOM 547 C CA . ARG A 1 83 ? -11.590 2.898 5.824 1.00 68.25 83 ARG A CA 1
ATOM 548 C C . ARG A 1 83 ? -12.481 1.686 6.087 1.00 68.25 83 ARG A C 1
ATOM 550 O O . ARG A 1 83 ? -12.814 1.010 5.112 1.00 68.25 83 ARG A O 1
ATOM 557 N N . PRO A 1 84 ? -12.885 1.397 7.334 1.00 62.50 84 PRO A N 1
ATOM 558 C CA . PRO A 1 84 ? -13.950 0.434 7.558 1.00 62.50 84 PRO A CA 1
ATOM 559 C C . PRO A 1 84 ? -15.209 0.959 6.859 1.00 62.50 84 PRO A C 1
ATOM 561 O O . PRO A 1 84 ? -15.634 2.097 7.080 1.00 62.50 84 PRO A O 1
ATOM 564 N N . ALA A 1 85 ? -15.757 0.169 5.935 1.00 63.41 85 ALA A N 1
ATOM 565 C CA . ALA A 1 85 ? -16.989 0.510 5.240 1.00 63.41 85 ALA A CA 1
ATOM 566 C C . ALA A 1 85 ? -18.159 0.311 6.217 1.00 63.41 85 ALA A C 1
ATOM 568 O O . ALA A 1 85 ? -18.383 -0.819 6.655 1.00 63.41 85 ALA A O 1
ATOM 569 N N . PRO A 1 86 ? -18.905 1.366 6.591 1.00 62.84 86 PRO A N 1
ATOM 570 C CA . PRO A 1 86 ? -20.039 1.200 7.485 1.00 62.84 86 PRO A CA 1
ATOM 571 C C . PRO A 1 86 ? -21.151 0.449 6.747 1.00 62.84 86 PRO A C 1
ATOM 573 O O . PRO A 1 86 ? -21.789 0.990 5.845 1.00 62.84 86 PRO A O 1
ATOM 576 N N . VAL A 1 87 ? -21.392 -0.804 7.130 1.00 76.62 87 VAL A N 1
ATOM 577 C CA . VAL A 1 87 ? -22.545 -1.573 6.654 1.00 76.62 87 VAL A CA 1
ATOM 578 C C . VAL A 1 87 ? -23.717 -1.303 7.593 1.00 76.62 87 VAL A C 1
ATOM 580 O O . VAL A 1 87 ? -23.652 -1.593 8.786 1.00 76.62 87 VAL A O 1
ATOM 583 N N . ARG A 1 88 ? -24.810 -0.747 7.060 1.00 79.12 88 ARG A N 1
ATOM 584 C CA . ARG A 1 88 ? -26.084 -0.649 7.782 1.00 79.12 88 ARG A CA 1
ATOM 585 C C . ARG A 1 88 ? -26.902 -1.910 7.522 1.00 79.12 88 ARG A C 1
ATOM 587 O O . ARG A 1 88 ? -27.421 -2.093 6.427 1.00 79.12 88 ARG A O 1
ATOM 594 N N . LEU A 1 89 ? -27.028 -2.761 8.536 1.00 81.31 89 LEU A N 1
ATOM 595 C CA . LEU A 1 89 ? -27.917 -3.921 8.500 1.00 81.31 89 LEU A CA 1
ATOM 596 C C . LEU A 1 89 ? -29.312 -3.502 8.985 1.00 81.31 89 LEU A C 1
ATOM 598 O O . LEU A 1 89 ? -29.471 -3.051 10.118 1.00 81.31 89 LEU A O 1
ATOM 602 N N . SER A 1 90 ? -30.330 -3.637 8.134 1.00 79.81 90 SER A N 1
ATOM 603 C CA . SER A 1 90 ? -31.732 -3.444 8.522 1.00 79.81 90 SER A CA 1
ATOM 604 C C . SER A 1 90 ? -32.365 -4.791 8.856 1.00 79.81 90 SER A C 1
ATOM 606 O O . SER A 1 90 ? -32.775 -5.529 7.964 1.00 79.81 90 SER A O 1
ATOM 608 N N . VAL A 1 91 ? -32.463 -5.113 10.145 1.00 80.69 91 VAL A N 1
ATOM 609 C CA . VAL A 1 91 ? -33.153 -6.323 10.608 1.00 80.69 91 VAL A CA 1
ATOM 610 C C . VAL A 1 91 ? -34.646 -6.020 10.725 1.00 80.69 91 VAL A C 1
ATOM 612 O O . VAL A 1 91 ? -35.079 -5.338 11.652 1.00 80.69 91 VAL A O 1
ATOM 615 N N . ARG A 1 92 ? -35.456 -6.516 9.783 1.00 77.56 92 ARG A N 1
ATOM 616 C CA . ARG A 1 92 ? -36.917 -6.529 9.943 1.00 77.56 92 ARG A CA 1
ATOM 617 C C . ARG A 1 92 ? -37.296 -7.725 10.813 1.00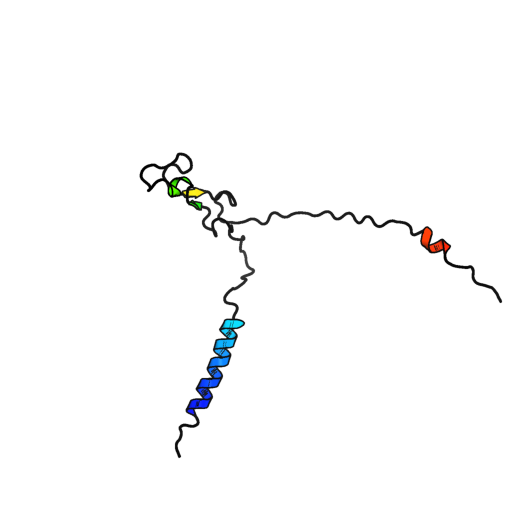 77.56 92 ARG A C 1
ATOM 619 O O . ARG A 1 92 ? -37.129 -8.870 10.406 1.00 77.56 92 ARG A O 1
ATOM 626 N N . SER A 1 93 ? -37.795 -7.459 12.019 1.00 75.44 93 SER A N 1
ATOM 627 C CA . SER A 1 93 ? -38.348 -8.494 12.893 1.00 75.44 93 SER A CA 1
ATOM 628 C C . SER A 1 93 ? -39.690 -8.967 12.330 1.00 75.44 93 SER A C 1
ATOM 630 O O . SER A 1 93 ? -40.687 -8.254 12.421 1.00 75.44 93 SER A O 1
ATOM 632 N N . ASN A 1 94 ? -39.722 -10.165 11.745 1.00 70.62 94 ASN A N 1
ATOM 633 C CA . ASN A 1 94 ? -40.968 -10.839 11.386 1.00 70.62 94 ASN A CA 1
ATOM 634 C C . ASN A 1 94 ? -41.547 -11.514 12.638 1.00 70.62 94 ASN A C 1
ATOM 636 O O . ASN A 1 94 ? -41.489 -12.733 12.775 1.00 70.62 94 ASN A O 1
ATOM 640 N N . ARG A 1 95 ? -42.031 -10.724 13.608 1.00 73.94 95 ARG A N 1
ATOM 641 C CA . ARG A 1 95 ? -42.824 -11.279 14.712 1.00 73.94 95 ARG A CA 1
ATOM 642 C C . ARG A 1 95 ? -44.202 -11.648 14.157 1.00 73.94 95 ARG A C 1
ATOM 644 O O . ARG A 1 95 ? -44.922 -10.733 13.759 1.00 73.94 95 ARG A O 1
ATOM 651 N N . PRO A 1 96 ? -44.600 -12.934 14.143 1.00 64.12 96 PRO A N 1
ATOM 652 C CA . PRO A 1 96 ? -45.965 -13.294 13.805 1.00 64.12 96 PRO A CA 1
ATOM 653 C C . PRO A 1 96 ? -46.893 -12.717 14.876 1.00 64.12 96 PRO A C 1
ATOM 655 O O . PRO A 1 96 ? -46.879 -13.120 16.040 1.00 64.12 96 PRO A O 1
ATOM 658 N N . SER A 1 97 ? -47.692 -11.736 14.478 1.00 64.12 97 SER A N 1
ATOM 659 C CA . SER A 1 97 ? -48.786 -11.156 15.245 1.00 64.12 97 SER A CA 1
ATOM 660 C C . SER A 1 97 ? -49.933 -12.159 15.317 1.00 64.12 97 SER A C 1
ATOM 662 O O . SER A 1 97 ? -50.973 -11.965 14.705 1.00 64.12 97 SER A O 1
ATOM 664 N N . ASN A 1 98 ? -49.748 -13.256 16.049 1.00 61.19 98 ASN A N 1
ATOM 665 C CA . ASN A 1 98 ? -50.802 -14.233 16.305 1.00 61.19 98 ASN A CA 1
ATOM 666 C C . ASN A 1 98 ? -51.156 -14.255 17.799 1.00 61.19 98 ASN A C 1
ATOM 668 O O . ASN A 1 98 ? -51.146 -15.279 18.476 1.00 61.19 98 ASN A O 1
ATOM 672 N N . LEU A 1 99 ? -51.448 -13.061 18.329 1.00 56.53 99 LEU A N 1
ATOM 673 C CA . LEU A 1 99 ? -51.939 -12.875 19.697 1.00 56.53 99 LEU A CA 1
ATOM 674 C C . LEU A 1 99 ? -53.402 -13.341 19.852 1.00 56.53 99 LEU A C 1
ATOM 676 O O . LEU A 1 99 ? -53.899 -13.457 20.969 1.00 56.53 99 LEU A O 1
ATOM 680 N N . TYR A 1 100 ? -54.087 -13.635 18.740 1.00 55.16 100 TYR A N 1
ATOM 681 C CA . TYR A 1 100 ? -55.443 -14.185 18.726 1.00 55.16 100 TYR A CA 1
ATOM 682 C C . TYR A 1 100 ? -55.483 -15.702 18.976 1.00 55.16 100 TYR A C 1
ATOM 684 O O . TYR A 1 100 ? -56.482 -16.185 19.499 1.00 55.16 100 TYR A O 1
ATOM 692 N N . SER A 1 101 ? -54.401 -16.451 18.725 1.00 54.78 101 SER A N 1
ATOM 693 C CA . SER A 1 101 ? -54.405 -17.909 18.938 1.00 54.78 101 SER A CA 1
ATOM 694 C C . SER A 1 101 ? -54.104 -18.348 20.381 1.00 54.78 101 SER A C 1
ATOM 696 O O . SER A 1 101 ? -54.488 -19.448 20.766 1.00 54.78 101 SER A O 1
ATOM 698 N N . LEU A 1 102 ? -53.463 -17.511 21.212 1.00 55.56 102 LEU A N 1
ATOM 699 C CA . LEU A 1 102 ? -53.185 -17.849 22.623 1.00 55.56 102 LEU A CA 1
ATOM 700 C C . LEU A 1 102 ? -54.355 -17.564 23.577 1.00 55.56 102 LEU A C 1
ATOM 702 O O . LEU A 1 102 ? -54.371 -18.076 24.696 1.00 55.56 102 LEU A O 1
ATOM 706 N N . LYS A 1 103 ? -55.345 -16.760 23.168 1.00 56.50 103 LYS A N 1
ATOM 707 C CA . LYS A 1 103 ? -56.538 -16.509 23.996 1.00 56.50 103 LYS A CA 1
ATOM 708 C C . LYS A 1 103 ? -57.554 -17.656 23.957 1.00 56.50 103 LYS A C 1
ATOM 710 O O . LYS A 1 103 ? -58.347 -17.756 24.885 1.00 56.50 103 LYS A O 1
ATOM 715 N N . ALA A 1 104 ? -57.494 -18.535 22.955 1.00 56.91 104 ALA A N 1
ATOM 716 C CA . ALA A 1 104 ? -58.432 -19.649 22.789 1.00 56.91 104 ALA A CA 1
ATOM 717 C C . ALA A 1 104 ? -58.178 -20.851 23.727 1.00 56.91 104 ALA A C 1
ATOM 719 O O . ALA A 1 104 ? -58.974 -21.780 23.744 1.00 56.91 104 ALA A O 1
ATOM 720 N N . LEU A 1 105 ? -57.096 -20.842 24.517 1.00 58.59 105 LEU A N 1
ATOM 721 C CA . LEU A 1 105 ? -56.739 -21.940 25.431 1.00 58.59 105 LEU A CA 1
ATOM 722 C C . LEU A 1 105 ? -57.055 -21.658 26.908 1.00 58.59 105 LEU A C 1
ATOM 724 O O . LEU A 1 105 ? -56.661 -22.443 27.767 1.00 58.59 105 LEU A O 1
ATOM 728 N N . ARG A 1 106 ? -57.731 -20.550 27.243 1.00 62.47 106 ARG A N 1
ATOM 729 C CA . ARG A 1 106 ? -58.175 -20.329 28.629 1.00 62.47 106 ARG A CA 1
ATOM 730 C C . ARG A 1 106 ? -59.562 -20.947 28.827 1.00 62.47 106 ARG A C 1
ATOM 732 O O . ARG A 1 106 ? -60.510 -20.423 28.243 1.00 62.47 106 ARG A O 1
ATOM 739 N N . PRO A 1 107 ? -59.705 -22.025 29.622 1.00 64.62 107 PRO A N 1
ATOM 740 C CA . PRO A 1 107 ? -61.022 -22.521 29.997 1.00 64.62 107 PRO A CA 1
ATOM 741 C C . PRO A 1 107 ? -61.757 -21.468 30.849 1.00 64.62 107 PRO A C 1
ATOM 743 O O . PRO A 1 107 ? -61.102 -20.703 31.568 1.00 64.62 107 PRO A O 1
ATOM 746 N N . PRO A 1 108 ? -63.097 -21.385 30.756 1.00 68.75 108 PRO A N 1
ATOM 747 C CA . PRO A 1 108 ? -63.876 -20.448 31.558 1.00 68.75 108 PRO A CA 1
ATOM 748 C C . PRO A 1 108 ? -63.773 -20.798 33.053 1.00 68.75 108 PRO A C 1
ATOM 750 O O . PRO A 1 108 ? -63.626 -21.975 33.391 1.00 68.75 108 PRO A O 1
ATOM 753 N N . PRO A 1 109 ? -63.845 -19.805 33.960 1.00 63.94 109 PRO A N 1
ATOM 754 C CA . PRO A 1 109 ? -63.842 -20.073 35.390 1.00 63.94 109 PRO A CA 1
ATOM 755 C C . PRO A 1 109 ? -65.141 -20.778 35.796 1.00 63.94 109 PRO A C 1
ATOM 757 O O . PRO A 1 109 ? -66.239 -20.270 35.566 1.00 63.94 109 PRO A O 1
ATOM 760 N N . SER A 1 110 ? -65.003 -21.957 36.400 1.00 62.53 110 SER A N 1
ATOM 761 C CA . SER A 1 110 ? -66.099 -22.690 37.029 1.00 62.53 110 SER A CA 1
ATOM 762 C C . SER A 1 110 ? -66.586 -21.910 38.251 1.00 62.53 110 SER A C 1
ATOM 764 O O . SER A 1 110 ? -65.853 -21.782 39.230 1.00 62.53 110 SER A O 1
ATOM 766 N N . HIS A 1 111 ? -67.804 -21.372 38.192 1.00 57.34 111 HIS A N 1
ATOM 767 C CA . HIS A 1 111 ? -68.481 -20.821 39.363 1.00 57.34 111 HIS A CA 1
ATOM 768 C C . HIS A 1 111 ? -68.986 -21.975 40.241 1.00 57.34 111 HIS A C 1
ATOM 770 O O . HIS A 1 111 ? -69.830 -22.754 39.796 1.00 57.34 111 HIS A O 1
ATOM 776 N N . VAL A 1 112 ? -68.460 -22.067 41.465 1.00 57.44 112 VAL A N 1
ATOM 777 C CA . VAL A 1 112 ? -69.029 -22.806 42.604 1.00 57.44 112 VAL A CA 1
ATOM 778 C C . VAL A 1 112 ? -69.077 -21.848 43.781 1.00 57.44 112 VAL A C 1
ATOM 780 O O . VAL A 1 112 ? -68.066 -21.132 43.971 1.00 57.44 112 VAL A O 1
#

Solvent-accessible surface area (backbone atoms only — not comparable to full-atom values): 7360 Å² total; per-residue (Å²): 139,73,89,65,76,67,66,61,63,61,62,62,60,54,51,56,59,54,52,47,42,68,77,67,45,67,88,64,80,80,66,91,67,89,68,71,44,52,12,82,90,36,70,40,68,12,44,35,78,25,79,52,58,79,80,28,96,64,87,64,51,45,83,88,32,72,48,67,48,46,26,65,21,81,91,34,69,42,68,12,36,34,72,85,78,86,78,83,83,84,84,80,82,83,71,83,89,57,74,72,68,68,64,77,72,65,78,80,85,83,90,125